Protein AF-A0A3G9J4Y1-F1 (afdb_monomer)

Organism: NCBI:txid1712516

pLDDT: mean 88.62, std 8.95, range [49.25, 97.5]

Nearest PDB structures (foldseek):
  6dxo-assembly1_A  TM=4.374E-01  e=1.755E-02  Streptomyces venezuelae ATCC 10712
  3hug-assembly6_K  TM=7.337E-01  e=6.528E-01  Mycobacterium tuberculosis H37Rv
  3vfz-assembly3_B  TM=7.215E-01  e=1.129E+00  Mycobacterium tuberculosis
  3hug-assembly4_M  TM=6.780E-01  e=8.128E-01  Mycobacterium tuberculosis H37Rv
  6kon-assembly1_F  TM=3.804E-01  e=3.573E-01  Mycobacterium tuberculosis H37Rv

Radius of gyration: 21.33 Å; Cα contacts (8 Å, |Δi|>4): 117; chains: 1; bounding box: 50×41×53 Å

Structure (mmCIF, N/CA/C/O backbone):
data_AF-A0A3G9J4Y1-F1
#
_entry.id   AF-A0A3G9J4Y1-F1
#
loop_
_atom_site.group_PDB
_atom_site.id
_atom_site.type_symbol
_atom_site.label_atom_id
_atom_site.label_alt_id
_atom_site.label_comp_id
_atom_site.label_asym_id
_atom_site.label_entity_id
_atom_site.label_seq_id
_atom_site.pdbx_PDB_ins_code
_atom_site.Cartn_x
_atom_site.Cartn_y
_atom_site.Cartn_z
_atom_site.occupancy
_atom_site.B_iso_or_equiv
_atom_site.auth_seq_id
_atom_site.auth_comp_id
_atom_site.auth_asym_id
_atom_site.auth_atom_id
_atom_site.pdbx_PDB_model_num
ATOM 1 N N . MET A 1 1 ? -29.702 3.517 10.563 1.00 49.25 1 MET A N 1
ATOM 2 C CA . MET A 1 1 ? -29.462 4.058 11.919 1.00 49.25 1 MET A CA 1
ATOM 3 C C . MET A 1 1 ? -28.743 5.384 11.722 1.00 49.25 1 MET A C 1
ATOM 5 O O . MET A 1 1 ? -27.765 5.384 10.992 1.00 49.25 1 MET A O 1
ATOM 9 N N . TYR A 1 2 ? -29.278 6.503 12.217 1.00 66.88 2 TYR A N 1
ATOM 10 C CA . TYR A 1 2 ? -28.671 7.827 12.010 1.00 66.88 2 TYR A CA 1
ATOM 11 C C . TYR A 1 2 ? -27.717 8.146 13.160 1.00 66.88 2 TYR A C 1
ATOM 13 O O . TYR A 1 2 ? -28.084 7.950 14.318 1.00 66.88 2 TYR A O 1
ATOM 21 N N . LEU A 1 3 ? -26.522 8.638 12.831 1.00 78.94 3 LEU A N 1
ATOM 22 C CA . LEU A 1 3 ? -25.539 9.105 13.808 1.00 78.94 3 LEU A CA 1
ATOM 23 C C . LEU A 1 3 ? -26.089 10.313 14.565 1.00 78.94 3 LEU A C 1
ATOM 25 O O . LEU A 1 3 ? -26.708 11.207 13.978 1.00 78.94 3 LEU A O 1
ATOM 29 N N . ASN A 1 4 ? -25.851 10.358 15.872 1.00 90.19 4 ASN A N 1
ATOM 30 C CA . ASN A 1 4 ? -26.181 11.538 16.658 1.00 90.19 4 ASN A CA 1
ATOM 31 C C . ASN A 1 4 ? -25.213 12.696 16.335 1.00 90.19 4 ASN A C 1
ATOM 33 O O . ASN A 1 4 ? -24.145 12.512 15.755 1.00 90.19 4 ASN A O 1
ATOM 37 N N . LYS A 1 5 ? -25.562 13.921 16.744 1.00 89.06 5 LYS A N 1
ATOM 38 C CA . LYS A 1 5 ? -24.763 15.124 16.444 1.00 89.06 5 LYS A CA 1
ATOM 39 C C . LYS A 1 5 ? -23.310 15.039 16.944 1.00 89.06 5 LYS A C 1
ATOM 41 O O . LYS A 1 5 ? -22.442 15.702 16.384 1.00 89.06 5 LYS A O 1
ATOM 46 N N . ARG A 1 6 ? -23.033 14.273 18.008 1.00 89.19 6 ARG A N 1
ATOM 47 C CA . ARG A 1 6 ? -21.666 14.071 18.518 1.00 89.19 6 ARG A CA 1
ATOM 48 C C . ARG A 1 6 ? -20.904 13.075 17.649 1.00 89.19 6 ARG A C 1
ATOM 50 O O . ARG A 1 6 ? -19.764 13.344 17.302 1.00 89.19 6 ARG A O 1
ATOM 57 N N . GLU A 1 7 ? -21.549 11.988 17.251 1.00 87.62 7 GLU A N 1
ATOM 58 C CA . GLU A 1 7 ? -20.985 10.977 16.354 1.00 87.62 7 GLU A CA 1
ATOM 59 C C . GLU A 1 7 ? -20.686 11.544 14.965 1.00 87.62 7 GLU A C 1
ATOM 61 O O . GLU A 1 7 ? -19.598 11.321 14.454 1.00 87.62 7 GLU A O 1
ATOM 66 N N . GLN A 1 8 ? -21.574 12.377 14.414 1.00 89.12 8 GLN A N 1
ATOM 67 C CA . GLN A 1 8 ? -21.319 13.087 13.155 1.00 89.12 8 GLN A CA 1
ATOM 68 C C . GLN A 1 8 ? -20.079 13.987 13.233 1.00 89.12 8 GLN A C 1
ATOM 70 O O . GLN A 1 8 ? -19.335 14.108 12.265 1.00 89.12 8 GLN A O 1
ATOM 75 N N . ARG A 1 9 ? -19.833 14.627 14.385 1.00 90.06 9 ARG A N 1
ATOM 76 C CA . ARG A 1 9 ? -18.631 15.454 14.587 1.00 90.06 9 ARG A CA 1
ATOM 77 C C . ARG A 1 9 ? -17.361 14.614 14.647 1.00 90.06 9 ARG A C 1
ATOM 79 O O . ARG A 1 9 ? -16.363 15.024 14.073 1.00 90.06 9 ARG A O 1
ATOM 86 N N . LEU A 1 10 ? -17.406 13.459 15.311 1.00 90.00 10 LEU A N 1
ATOM 87 C CA . LEU A 1 10 ? -16.280 12.523 15.342 1.00 90.00 10 LEU A CA 1
ATOM 88 C C . LEU A 1 10 ? -15.984 11.963 13.951 1.00 90.00 10 LEU A C 1
ATOM 90 O O . LEU A 1 10 ? -14.827 11.909 13.562 1.00 90.00 10 LEU A O 1
ATOM 94 N N . GLU A 1 11 ? -17.020 11.606 13.194 1.00 87.31 11 GLU A N 1
ATOM 95 C CA . GLU A 1 11 ? -16.893 11.148 11.808 1.00 87.31 11 GLU A CA 1
ATOM 96 C C . GLU A 1 11 ? -16.323 12.248 10.904 1.00 87.31 11 GLU A C 1
ATOM 98 O O . GLU A 1 11 ? -15.412 11.999 10.123 1.00 87.31 11 GLU A O 1
ATOM 103 N N . THR A 1 12 ? -16.786 13.490 11.056 1.00 89.31 12 THR A N 1
ATOM 104 C CA . THR A 1 12 ? -16.247 14.630 10.297 1.00 89.31 12 THR A CA 1
ATOM 105 C C . THR A 1 12 ? -14.774 14.877 10.628 1.00 89.31 12 THR A C 1
ATOM 107 O O . THR A 1 12 ? -13.975 15.083 9.720 1.00 89.31 12 THR A O 1
ATOM 110 N N . ALA A 1 13 ? -14.397 14.827 11.910 1.00 87.44 13 ALA A N 1
ATOM 111 C CA . ALA A 1 13 ? -13.003 14.973 12.329 1.00 87.44 13 ALA A CA 1
ATOM 112 C C . ALA A 1 13 ? -12.138 13.809 11.820 1.00 87.44 13 ALA A C 1
ATOM 114 O O . ALA A 1 13 ? -11.053 14.034 11.292 1.00 87.44 13 ALA A O 1
ATOM 115 N N . ALA A 1 14 ? -12.641 12.575 11.892 1.00 86.25 14 ALA A N 1
ATOM 116 C CA . ALA A 1 14 ? -11.986 11.419 11.292 1.00 86.25 14 ALA A CA 1
ATOM 117 C C . ALA A 1 14 ? -11.750 11.647 9.791 1.00 86.25 14 ALA A C 1
ATOM 119 O O . ALA A 1 14 ? -10.634 11.468 9.318 1.00 86.25 14 ALA A O 1
ATOM 120 N N . HIS A 1 15 ? -12.760 12.140 9.068 1.00 87.44 15 HIS A N 1
ATOM 121 C CA . HIS A 1 15 ? -12.644 12.440 7.644 1.00 87.44 15 HIS A CA 1
ATOM 122 C C . HIS A 1 15 ? -11.670 13.562 7.295 1.00 87.44 15 HIS A C 1
ATOM 124 O O . HIS A 1 15 ? -11.049 13.533 6.233 1.00 87.44 15 HIS A O 1
ATOM 130 N N . ALA A 1 16 ? -11.542 14.552 8.172 1.00 87.19 16 ALA A N 1
ATOM 131 C CA . ALA A 1 16 ? -10.642 15.674 7.964 1.00 87.19 16 ALA A CA 1
ATOM 132 C C . ALA A 1 16 ? -9.168 15.298 8.174 1.00 87.19 16 ALA A C 1
ATOM 134 O O . ALA A 1 16 ? -8.302 15.856 7.501 1.00 87.19 16 ALA A O 1
ATOM 135 N N . TYR A 1 17 ? -8.885 14.378 9.102 1.00 86.44 17 TYR A N 1
ATOM 136 C CA . TYR A 1 17 ? -7.526 14.155 9.601 1.00 86.44 17 TYR A CA 1
ATOM 137 C C . TYR A 1 17 ? -6.946 12.764 9.325 1.00 86.44 17 TYR A C 1
ATOM 139 O O . TYR A 1 17 ? -5.725 12.639 9.228 1.00 86.44 17 TYR A O 1
ATOM 147 N N . LEU A 1 18 ? -7.771 11.721 9.201 1.00 87.19 18 LEU A N 1
ATOM 148 C CA . LEU A 1 18 ? -7.276 10.375 8.912 1.00 87.19 18 LEU A CA 1
ATOM 149 C C . LEU A 1 18 ? -6.971 10.238 7.423 1.00 87.19 18 L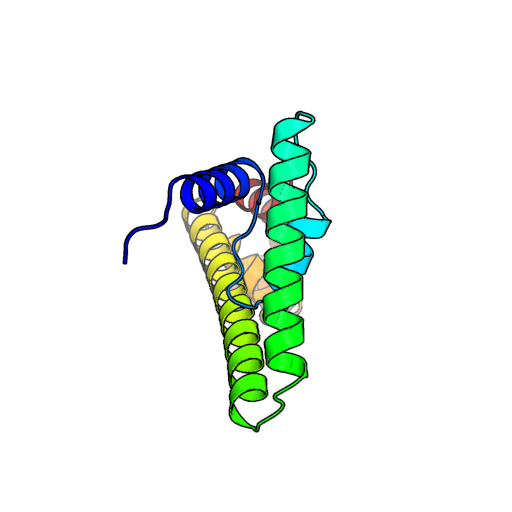EU A C 1
ATOM 151 O O . LEU A 1 18 ? -7.787 10.573 6.559 1.00 87.19 18 LEU A O 1
ATOM 155 N N . THR A 1 19 ? -5.791 9.702 7.126 1.00 83.12 19 THR A N 1
ATOM 156 C CA . THR A 1 19 ? -5.356 9.461 5.747 1.00 83.12 19 THR A CA 1
ATOM 157 C C . THR A 1 19 ? -5.855 8.120 5.225 1.00 83.12 19 THR A C 1
ATOM 159 O O . THR A 1 19 ? -6.045 7.954 4.019 1.00 83.12 19 THR A O 1
ATOM 162 N N . LYS A 1 20 ? -6.099 7.167 6.132 1.00 84.88 20 LYS A N 1
ATOM 163 C CA . LYS A 1 20 ? -6.558 5.809 5.831 1.00 84.88 20 LYS A CA 1
ATOM 164 C C . LYS A 1 20 ? -7.770 5.431 6.681 1.00 84.88 20 LYS A C 1
ATOM 166 O O . LYS A 1 20 ? -7.929 5.896 7.804 1.00 84.88 20 LYS A O 1
ATOM 171 N N 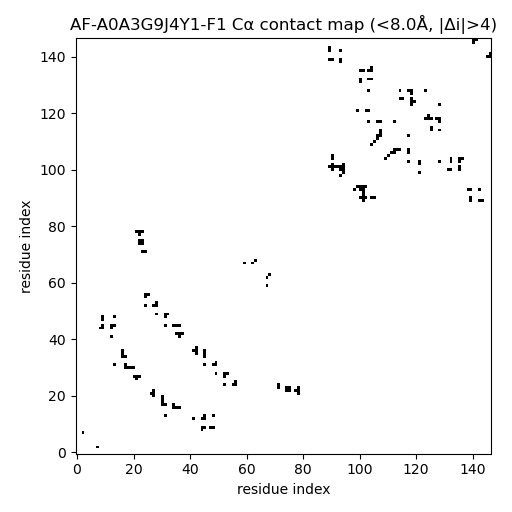. TYR A 1 21 ? -8.591 4.527 6.147 1.00 85.88 21 TYR A N 1
ATOM 172 C CA . TYR A 1 21 ? -9.804 4.017 6.801 1.00 85.88 21 TYR A CA 1
ATOM 173 C C . TYR A 1 21 ? -9.779 2.487 6.832 1.00 85.88 21 TYR A C 1
ATOM 175 O O . TYR A 1 21 ? -10.542 1.852 6.103 1.00 85.88 21 TYR A O 1
ATOM 183 N N . PRO A 1 22 ? -8.875 1.880 7.621 1.00 86.94 22 PRO A N 1
ATOM 184 C CA . PRO A 1 22 ? -8.808 0.428 7.718 1.00 86.94 22 PRO A CA 1
ATOM 185 C C . PRO A 1 22 ? -10.095 -0.140 8.332 1.00 86.94 22 PRO A C 1
ATOM 187 O O . PRO A 1 22 ? -10.767 0.511 9.137 1.00 86.94 22 PRO A O 1
ATOM 190 N N . ALA A 1 23 ? -10.438 -1.369 7.969 1.00 85.94 23 ALA A N 1
ATOM 191 C CA . ALA A 1 23 ? -11.576 -2.099 8.506 1.00 85.94 23 ALA A CA 1
ATOM 192 C C . ALA A 1 23 ? -11.290 -2.652 9.914 1.00 85.94 23 ALA A C 1
ATOM 194 O O . ALA A 1 23 ? -12.202 -2.719 10.742 1.00 85.94 23 ALA A O 1
ATOM 195 N N . GLY A 1 24 ? -10.039 -3.037 10.202 1.00 85.38 24 GLY A N 1
ATOM 196 C CA . GLY A 1 24 ? -9.645 -3.620 11.488 1.00 85.38 24 GLY A CA 1
ATOM 197 C C . GLY A 1 24 ? -9.655 -2.614 12.635 1.00 85.38 24 GLY A C 1
ATOM 198 O O . GLY A 1 24 ? -9.094 -1.525 12.527 1.00 85.38 24 GLY A O 1
ATOM 199 N N . THR A 1 25 ? -10.235 -2.982 13.782 1.00 86.06 25 THR A N 1
ATOM 200 C CA . THR A 1 25 ? -10.358 -2.053 14.923 1.00 86.06 25 THR A CA 1
ATOM 201 C C . THR A 1 25 ? -9.006 -1.665 15.519 1.00 86.06 25 THR A C 1
ATOM 203 O O . THR A 1 25 ? -8.813 -0.515 15.915 1.00 86.06 25 THR A O 1
ATOM 206 N N . LYS A 1 26 ? -8.026 -2.578 15.509 1.00 86.56 26 LYS A N 1
ATOM 207 C CA . LYS A 1 26 ? -6.648 -2.261 15.914 1.00 86.56 26 LYS A CA 1
ATOM 208 C C . LYS A 1 26 ? -5.942 -1.351 14.913 1.00 86.56 26 LYS A C 1
ATOM 210 O O . LYS A 1 26 ? -5.202 -0.458 15.317 1.00 86.56 26 LYS A O 1
ATOM 215 N N . ALA A 1 27 ? -6.175 -1.560 13.620 1.00 86.31 27 ALA A N 1
ATOM 216 C CA . ALA A 1 27 ? -5.600 -0.729 12.569 1.00 86.31 27 ALA A CA 1
ATOM 217 C C . ALA A 1 27 ? -6.189 0.693 12.596 1.00 86.31 27 ALA A C 1
ATOM 219 O O . ALA A 1 27 ? -5.443 1.664 12.484 1.00 86.31 27 ALA A O 1
ATOM 220 N N . GLN A 1 28 ? -7.496 0.825 12.850 1.00 88.75 28 GLN A N 1
ATOM 221 C CA . GLN A 1 28 ? -8.163 2.114 13.069 1.00 88.75 28 GLN A CA 1
ATOM 222 C C . GLN A 1 28 ? -7.559 2.859 14.259 1.00 88.75 28 GLN A C 1
ATOM 224 O O . GLN A 1 28 ? -7.274 4.050 14.155 1.00 88.75 28 GLN A O 1
ATOM 229 N N . LEU A 1 29 ? -7.314 2.159 15.375 1.00 90.69 29 LEU A N 1
ATOM 230 C CA . LEU A 1 29 ? -6.633 2.748 16.529 1.00 90.69 29 LEU A CA 1
ATOM 231 C C . LEU A 1 29 ? -5.235 3.260 16.154 1.00 90.69 29 LEU A C 1
ATOM 233 O O . LEU A 1 29 ? -4.860 4.359 16.556 1.00 90.69 29 LEU A O 1
ATOM 237 N N . GLY A 1 30 ? -4.484 2.474 15.379 1.00 87.56 30 GLY A N 1
ATOM 238 C CA . GLY A 1 30 ? -3.158 2.846 14.892 1.00 87.56 30 GLY A CA 1
ATOM 239 C C . GLY A 1 30 ? -3.167 4.149 14.095 1.00 87.56 30 GLY A C 1
ATOM 240 O O . GLY A 1 30 ? -2.389 5.045 14.413 1.00 87.56 30 GLY A O 1
ATOM 241 N N . GLU A 1 31 ? -4.079 4.281 13.127 1.00 89.56 31 GLU A N 1
ATOM 242 C CA . GLU A 1 31 ? -4.209 5.503 12.322 1.00 89.56 31 GLU A CA 1
ATOM 243 C C . GLU A 1 31 ? -4.511 6.714 13.217 1.00 89.56 31 GLU A C 1
ATOM 245 O O . GLU A 1 31 ? -3.773 7.695 13.189 1.00 89.56 31 GLU A O 1
ATOM 250 N N . VAL A 1 32 ? -5.521 6.612 14.091 1.00 90.00 32 VAL A N 1
ATOM 251 C CA . VAL A 1 32 ? -5.936 7.722 14.969 1.00 90.00 32 VAL A CA 1
ATOM 252 C C . VAL A 1 32 ? -4.812 8.163 15.911 1.00 90.00 32 VAL A C 1
ATOM 254 O O . VAL A 1 32 ? -4.663 9.356 16.158 1.00 90.00 32 VAL A O 1
ATOM 257 N N . ILE A 1 33 ? -4.000 7.234 16.429 1.00 88.44 33 ILE A N 1
ATOM 258 C CA . ILE A 1 33 ? -2.865 7.559 17.313 1.00 88.44 33 ILE A CA 1
ATOM 259 C C . ILE A 1 33 ? -1.773 8.345 16.580 1.00 88.44 33 ILE A C 1
ATOM 261 O O . ILE A 1 33 ? -1.102 9.173 17.194 1.00 88.44 33 ILE A O 1
ATOM 265 N N . THR A 1 34 ? -1.561 8.072 15.293 1.00 86.50 34 THR A N 1
ATOM 266 C CA . THR A 1 34 ? -0.529 8.751 14.493 1.00 86.50 34 THR A CA 1
ATOM 267 C C . THR A 1 34 ? -0.957 10.120 13.969 1.00 86.50 34 THR A C 1
ATOM 269 O O . THR A 1 34 ? -0.136 10.855 13.421 1.00 86.50 34 THR A O 1
ATOM 272 N N . THR A 1 35 ? -2.225 10.474 14.154 1.00 87.88 35 THR A N 1
ATOM 273 C CA . THR A 1 35 ? -2.828 11.714 13.679 1.00 87.88 35 THR A CA 1
ATOM 274 C C . THR A 1 35 ? -2.883 12.760 14.794 1.00 87.88 35 THR A C 1
ATOM 276 O O . THR A 1 35 ? -3.047 12.436 15.968 1.00 87.88 35 THR A O 1
ATOM 279 N N . SER A 1 36 ? -2.757 14.039 14.438 1.00 85.44 36 SER A N 1
ATOM 280 C CA . SER A 1 36 ? -2.894 15.165 15.372 1.00 85.44 36 SER A CA 1
ATOM 281 C C . SER A 1 36 ? -3.841 16.214 14.802 1.00 85.44 36 SER A C 1
ATOM 283 O O . SER A 1 36 ? -3.846 16.453 13.591 1.00 85.44 36 SER A O 1
ATOM 285 N N . GLY A 1 37 ? -4.643 16.830 15.670 1.00 84.00 37 GLY A N 1
ATOM 286 C CA . GLY A 1 37 ? -5.589 17.873 15.279 1.00 84.00 37 GLY A CA 1
ATOM 287 C C . GLY A 1 37 ? -4.872 19.168 14.897 1.00 84.00 37 GLY A C 1
ATOM 288 O O . GLY A 1 37 ? -3.776 19.454 15.382 1.00 84.00 37 GLY A O 1
ATOM 289 N N . ALA A 1 38 ? -5.490 19.981 14.035 1.00 84.56 38 ALA A N 1
ATOM 290 C CA . ALA A 1 38 ? -4.941 21.302 13.709 1.00 84.56 38 ALA A CA 1
ATOM 291 C C . ALA A 1 38 ? -5.164 22.316 14.843 1.00 84.56 38 ALA A C 1
ATOM 293 O O . ALA A 1 38 ? -4.411 23.285 14.963 1.00 84.56 38 ALA A O 1
ATOM 294 N N . ASP A 1 39 ? -6.188 22.093 15.671 1.00 89.69 39 ASP A N 1
ATOM 295 C CA . ASP A 1 39 ? -6.534 22.940 16.803 1.00 89.69 39 ASP A CA 1
ATOM 296 C C . ASP A 1 39 ? -6.930 22.122 18.057 1.00 89.69 39 ASP A C 1
ATOM 298 O O . ASP A 1 39 ? -7.102 20.899 17.990 1.00 89.69 39 ASP A O 1
ATOM 302 N N . PRO A 1 40 ? -7.048 22.769 19.235 1.00 89.19 40 PRO A N 1
ATOM 303 C CA . PRO A 1 40 ? -7.357 22.079 20.487 1.00 89.19 40 PRO A CA 1
ATOM 304 C C . PRO A 1 40 ? -8.739 21.414 20.552 1.00 89.19 40 PRO A C 1
ATOM 306 O O . PRO A 1 40 ? -8.944 20.552 21.407 1.00 89.19 40 PRO A O 1
ATOM 309 N N . GLU A 1 41 ? -9.711 21.835 19.742 1.00 87.50 41 GLU A N 1
ATOM 310 C CA . GLU A 1 41 ? -11.031 21.200 19.697 1.00 87.50 41 GLU A CA 1
ATOM 311 C C . GLU A 1 41 ? -10.991 19.939 18.832 1.00 87.50 41 GLU A C 1
ATOM 313 O O . GLU A 1 41 ? -11.517 18.903 19.247 1.00 87.50 41 GLU A O 1
ATOM 318 N N . ASP A 1 42 ? -10.293 19.986 17.700 1.00 87.75 42 ASP A N 1
ATOM 319 C CA . ASP A 1 42 ? -10.063 18.819 16.848 1.00 87.75 42 ASP A CA 1
ATOM 320 C C . ASP A 1 42 ? -9.222 17.756 17.559 1.00 87.75 42 ASP A C 1
ATOM 322 O O . ASP A 1 42 ? -9.548 16.569 17.518 1.00 87.75 42 ASP A O 1
ATOM 326 N N . GLU A 1 43 ? -8.208 18.175 18.318 1.00 89.12 43 GLU A N 1
ATOM 327 C CA . GLU A 1 43 ? -7.409 17.272 19.149 1.00 89.12 43 GLU A CA 1
ATOM 328 C C . GLU A 1 43 ? -8.275 16.545 20.194 1.00 89.12 43 GLU A C 1
ATOM 330 O O . GLU A 1 43 ? -8.144 15.338 20.396 1.00 89.12 43 GLU A O 1
ATOM 335 N N . LYS A 1 44 ? -9.242 17.235 20.819 1.00 91.56 44 LYS A N 1
ATOM 336 C CA . LYS A 1 44 ? -10.195 16.589 21.742 1.00 91.56 44 LYS A CA 1
ATOM 337 C C . LYS A 1 44 ? -11.098 15.588 21.030 1.00 91.56 44 LYS A C 1
ATOM 339 O O . LYS A 1 44 ? -11.435 14.560 21.618 1.00 91.56 44 LYS A O 1
ATOM 344 N N . LEU A 1 45 ? -11.525 15.885 19.802 1.00 92.12 45 LEU A N 1
ATOM 345 C CA . LEU A 1 45 ? -12.345 14.967 19.010 1.00 92.12 45 LEU A CA 1
ATOM 346 C C . LEU A 1 45 ? -11.553 13.709 18.632 1.00 92.12 45 LEU A C 1
ATOM 348 O O . LEU A 1 45 ? -12.083 12.609 18.774 1.00 92.12 45 LEU A O 1
ATOM 352 N N . LEU A 1 46 ? -10.283 13.846 18.243 1.00 91.25 46 LEU A N 1
ATOM 353 C CA . LEU A 1 46 ? -9.398 12.710 17.962 1.00 91.25 46 LEU A CA 1
ATOM 354 C C . LEU A 1 46 ? -9.113 11.877 19.219 1.00 91.25 46 LEU A C 1
ATOM 356 O O . LEU A 1 46 ? -9.166 10.647 19.169 1.00 91.25 46 LEU A O 1
ATOM 360 N N . GLN A 1 47 ? -8.907 12.516 20.373 1.00 91.81 47 GLN A N 1
ATOM 361 C CA . GLN A 1 47 ? -8.758 11.810 21.650 1.00 91.81 47 GLN A CA 1
ATOM 362 C C . GLN A 1 47 ? -10.036 11.068 22.067 1.00 91.81 47 GLN A C 1
ATOM 364 O O . GLN A 1 47 ? -9.966 9.940 22.558 1.00 91.81 47 GLN A O 1
ATOM 369 N N . GLU A 1 48 ? -11.216 11.657 21.854 1.00 93.00 48 GLU A N 1
ATOM 370 C CA . GLU A 1 48 ? -12.485 10.967 22.104 1.00 93.00 48 GLU A CA 1
ATOM 371 C C . GLU A 1 48 ? -12.679 9.781 21.152 1.00 93.00 48 GLU A C 1
ATOM 373 O O . GLU A 1 48 ? -13.104 8.708 21.590 1.00 93.00 48 GLU A O 1
ATOM 378 N N . LEU A 1 49 ? -12.356 9.956 19.867 1.00 91.69 49 LEU A N 1
ATOM 379 C CA . LEU A 1 49 ? -12.405 8.892 18.868 1.00 91.69 49 LEU A CA 1
ATOM 380 C C . LEU A 1 49 ? -11.499 7.727 19.277 1.00 91.69 49 LEU A C 1
ATOM 382 O O . LEU A 1 49 ? -11.955 6.584 19.326 1.00 91.69 49 LEU A O 1
ATOM 386 N N . ARG A 1 50 ? -10.259 8.028 19.671 1.00 92.31 50 ARG A N 1
ATOM 387 C CA . ARG A 1 50 ? -9.307 7.053 20.208 1.00 92.31 50 ARG A CA 1
ATOM 388 C C . ARG A 1 50 ? -9.897 6.286 21.390 1.00 92.31 50 ARG A C 1
ATOM 390 O O . ARG A 1 50 ? -9.954 5.061 21.350 1.00 92.31 50 ARG A O 1
ATOM 397 N N . GLY A 1 51 ? -10.397 6.991 22.405 1.00 91.12 51 GLY A N 1
ATOM 398 C CA . GLY A 1 51 ? -10.964 6.357 23.597 1.00 91.12 51 GLY A CA 1
ATOM 399 C C . GLY A 1 51 ? -12.201 5.500 23.301 1.00 91.12 51 GLY A C 1
ATOM 400 O O . GLY A 1 51 ? -12.455 4.508 23.983 1.00 91.12 51 GLY A O 1
ATOM 401 N N . LYS A 1 52 ? -12.986 5.843 22.272 1.00 90.88 52 LYS A N 1
ATOM 402 C CA . LYS A 1 52 ? -14.098 5.001 21.803 1.00 90.88 52 LYS A CA 1
ATOM 403 C C . LYS A 1 52 ? -13.600 3.716 21.145 1.00 90.88 52 LYS A C 1
ATOM 405 O O . LYS A 1 52 ? -14.149 2.659 21.444 1.00 90.88 52 LYS A O 1
ATOM 410 N N . ILE A 1 53 ? -12.574 3.792 20.299 1.00 88.56 53 ILE A N 1
ATOM 411 C CA . ILE A 1 53 ? -11.980 2.612 19.657 1.00 88.56 53 ILE A CA 1
ATOM 412 C C . ILE A 1 53 ? -11.334 1.699 20.710 1.00 88.56 53 ILE A C 1
ATOM 414 O O . ILE A 1 53 ? -11.579 0.495 20.700 1.00 88.56 53 ILE A O 1
ATOM 418 N N . GLU A 1 54 ? -10.599 2.263 21.674 1.00 88.44 54 GLU A N 1
ATOM 419 C CA . GLU A 1 54 ? -10.006 1.516 22.794 1.00 88.44 54 GLU A CA 1
ATOM 420 C C . GLU A 1 54 ? -11.078 0.749 23.585 1.00 88.44 54 GLU A C 1
ATOM 422 O O . GLU A 1 54 ? -10.936 -0.452 23.794 1.00 88.44 54 GLU A O 1
ATOM 427 N N . LYS A 1 55 ? -12.213 1.383 23.912 1.00 88.88 55 LYS A N 1
ATOM 428 C CA . LYS A 1 55 ? -13.341 0.706 24.582 1.00 88.88 55 LYS A CA 1
ATOM 429 C C . LYS A 1 55 ? -13.936 -0.438 23.765 1.00 88.88 55 LYS A C 1
ATOM 431 O O . LYS A 1 55 ? -14.349 -1.443 24.338 1.00 88.88 55 LYS A O 1
ATOM 436 N N . VAL A 1 56 ? -14.015 -0.296 22.440 1.00 86.56 56 VAL A N 1
ATOM 437 C CA . VAL A 1 56 ? -14.495 -1.372 21.558 1.00 86.56 56 VAL A CA 1
ATOM 438 C C . VAL A 1 56 ? -13.516 -2.547 21.574 1.00 86.56 56 VAL A C 1
ATOM 440 O O . VAL A 1 56 ? -13.949 -3.694 21.677 1.00 86.56 56 VAL A O 1
ATOM 443 N N . ILE A 1 57 ? -12.210 -2.276 21.528 1.00 84.00 57 ILE A N 1
ATOM 444 C CA . ILE A 1 57 ? -11.169 -3.308 21.611 1.00 84.00 57 ILE A CA 1
ATOM 445 C C . ILE A 1 57 ? -11.199 -3.999 22.979 1.00 84.00 57 ILE A C 1
ATOM 447 O O . ILE A 1 57 ? -11.162 -5.228 23.039 1.00 84.00 57 ILE A O 1
ATOM 451 N N . GLU A 1 58 ? -11.311 -3.245 24.073 1.00 82.88 58 GLU A N 1
ATOM 452 C CA . GLU A 1 58 ? -11.421 -3.789 25.432 1.00 82.88 58 GLU A CA 1
ATOM 453 C C . GLU A 1 58 ? -12.659 -4.676 25.584 1.00 82.88 58 GLU A C 1
ATOM 455 O O . GLU A 1 58 ? -12.552 -5.794 26.087 1.0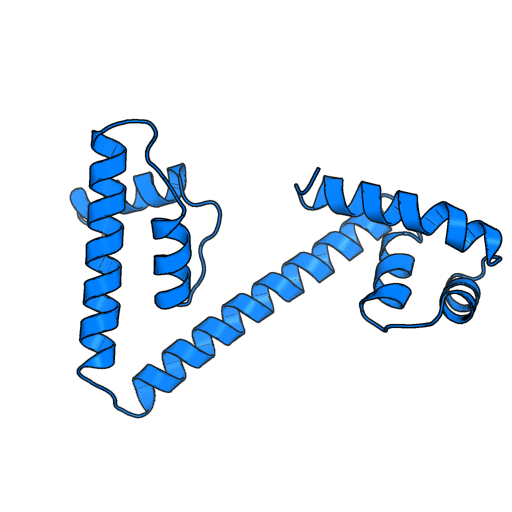0 82.88 58 GLU A O 1
ATOM 460 N N . ALA A 1 59 ? -13.817 -4.230 25.088 1.00 81.88 59 ALA A N 1
ATOM 461 C CA . ALA A 1 59 ? -15.052 -5.010 25.128 1.00 81.88 59 ALA A CA 1
ATOM 462 C C . ALA A 1 59 ? -14.929 -6.344 24.369 1.00 81.88 59 ALA A C 1
ATOM 464 O O . ALA A 1 59 ? -15.435 -7.361 24.840 1.00 81.88 59 ALA A O 1
ATOM 465 N N . ARG A 1 60 ? -14.219 -6.358 23.233 1.00 74.25 60 ARG A N 1
ATOM 466 C CA . ARG A 1 60 ? -13.938 -7.575 22.447 1.00 74.25 60 ARG A CA 1
ATOM 467 C C . ARG A 1 60 ? -12.890 -8.474 23.109 1.00 74.25 60 ARG A C 1
ATOM 469 O O . ARG A 1 60 ? -13.005 -9.692 23.090 1.00 74.25 60 ARG A O 1
ATOM 476 N N . THR A 1 61 ? -11.882 -7.886 23.751 1.00 69.12 61 THR A N 1
ATOM 477 C CA . THR A 1 61 ? -10.810 -8.630 24.439 1.00 69.12 61 THR A CA 1
ATOM 478 C C . THR A 1 61 ? -11.276 -9.222 25.773 1.00 69.12 61 THR A C 1
ATOM 480 O O . THR A 1 61 ? -10.749 -10.234 26.220 1.00 69.12 61 THR A O 1
ATOM 483 N N . GLY A 1 62 ? -12.282 -8.631 26.421 1.00 63.44 62 GLY A N 1
ATOM 484 C CA . GLY A 1 62 ? -12.914 -9.201 27.616 1.00 63.44 62 GLY A CA 1
ATOM 485 C C . GLY A 1 62 ? -13.857 -10.372 27.320 1.00 63.44 62 GLY A C 1
ATOM 486 O O . GLY A 1 62 ? -14.223 -11.103 28.237 1.00 63.44 62 GLY A O 1
ATOM 487 N N . ASN A 1 63 ? -14.234 -10.561 26.053 1.00 62.47 63 ASN A N 1
ATOM 488 C CA . ASN A 1 63 ? -15.253 -11.504 25.609 1.00 62.47 63 ASN A CA 1
ATOM 489 C C . ASN A 1 63 ? -14.695 -12.451 24.532 1.00 62.47 63 ASN A C 1
ATOM 491 O O . ASN A 1 63 ? -15.344 -12.676 23.516 1.00 62.47 63 ASN A O 1
ATOM 495 N N . ILE A 1 64 ? -13.472 -12.971 24.736 1.00 55.59 64 ILE A N 1
ATOM 496 C CA . ILE A 1 64 ? -12.759 -13.847 23.784 1.00 55.59 64 ILE A CA 1
ATOM 497 C C . ILE A 1 64 ? -13.540 -15.156 23.602 1.00 55.59 64 ILE A C 1
ATOM 499 O O . ILE A 1 64 ? -13.275 -16.168 24.247 1.00 55.59 64 ILE A O 1
ATOM 503 N N . GLY A 1 65 ? -14.533 -15.119 22.723 1.00 62.47 65 GLY A N 1
ATOM 504 C CA . GLY A 1 65 ? -15.047 -16.273 22.010 1.00 62.47 65 GLY A CA 1
ATOM 505 C C . GLY A 1 65 ? -14.346 -16.391 20.659 1.00 62.47 65 GLY A C 1
ATOM 506 O O . GLY A 1 65 ? -13.812 -15.412 20.132 1.00 62.47 65 GLY A O 1
ATOM 507 N N . ASP A 1 66 ? -14.390 -17.582 20.067 1.00 64.94 66 ASP A N 1
ATOM 508 C CA . ASP A 1 66 ? -13.763 -17.882 18.771 1.00 64.94 66 ASP A CA 1
ATOM 509 C C . ASP A 1 66 ? -14.209 -16.938 17.634 1.00 64.94 66 ASP A C 1
ATOM 511 O O . ASP A 1 66 ? -13.487 -16.750 16.661 1.00 64.94 66 ASP A O 1
ATOM 515 N N . TYR A 1 67 ? -15.375 -16.298 17.752 1.00 73.94 67 TYR A N 1
ATOM 516 C CA . TYR A 1 67 ? -15.921 -15.417 16.717 1.00 73.94 67 TYR A CA 1
ATOM 517 C C . TYR A 1 67 ? -15.239 -14.044 16.633 1.00 73.94 67 TYR A C 1
ATOM 519 O O . TYR A 1 67 ? -14.990 -13.567 15.527 1.00 73.94 67 TYR A O 1
ATOM 527 N N . ASP A 1 68 ? -14.900 -13.410 17.759 1.00 74.31 68 ASP A N 1
ATOM 528 C CA . ASP A 1 68 ? -14.319 -12.056 17.747 1.00 74.31 68 ASP A CA 1
ATOM 529 C C . ASP A 1 68 ? -12.876 -12.060 17.219 1.00 74.31 68 ASP A C 1
ATOM 531 O O . ASP A 1 68 ? -12.460 -11.140 16.511 1.00 74.31 68 ASP A O 1
ATOM 535 N N . SER A 1 69 ? -12.122 -13.128 17.495 1.00 73.81 69 SER A N 1
ATOM 536 C CA . SER A 1 69 ? -10.774 -13.312 16.944 1.00 73.81 69 SER A CA 1
ATOM 537 C C . SER A 1 69 ? -10.799 -13.561 15.432 1.00 73.81 69 SER A C 1
ATOM 539 O O . SER A 1 69 ? -9.960 -13.028 14.702 1.00 73.81 69 SER A O 1
ATOM 541 N N . VAL A 1 70 ? -11.795 -14.307 14.944 1.00 81.94 70 VAL A N 1
ATOM 542 C CA . VAL A 1 70 ? -12.024 -14.528 13.512 1.00 81.94 70 VAL A CA 1
ATOM 543 C C . VAL A 1 70 ? -12.421 -13.230 12.810 1.00 81.94 70 VAL A C 1
ATOM 545 O O . VAL A 1 70 ? -11.907 -12.961 11.727 1.00 81.94 70 VAL A O 1
ATOM 548 N N . ILE A 1 71 ? -13.274 -12.400 13.419 1.00 82.19 71 ILE A N 1
ATOM 549 C CA . ILE A 1 71 ? -13.666 -11.100 12.851 1.00 82.19 71 ILE A CA 1
ATOM 550 C C . ILE A 1 71 ? -12.446 -10.197 12.671 1.00 82.19 71 ILE A C 1
ATOM 552 O O . ILE A 1 71 ? -12.250 -9.672 11.579 1.00 82.19 71 ILE A O 1
ATOM 556 N N . GLU A 1 72 ? -11.599 -10.054 13.694 1.00 82.75 72 GLU A N 1
ATOM 557 C CA . GLU A 1 72 ? -10.397 -9.218 13.573 1.00 82.75 72 GLU A CA 1
ATOM 558 C C . GLU A 1 72 ? -9.462 -9.758 12.483 1.00 82.75 72 GLU A C 1
ATOM 560 O O . GLU A 1 72 ? -8.943 -8.990 11.675 1.00 82.75 72 GLU A O 1
ATOM 565 N N . ARG A 1 73 ? -9.314 -11.086 12.383 1.00 82.25 73 ARG A N 1
ATOM 566 C CA . ARG A 1 73 ? -8.494 -11.695 11.333 1.00 82.25 73 ARG A CA 1
ATOM 567 C C . ARG A 1 73 ? -9.054 -11.458 9.930 1.00 82.25 73 ARG A C 1
ATOM 569 O O . ARG A 1 73 ? -8.280 -11.234 9.004 1.00 82.25 73 ARG A O 1
ATOM 576 N N . ILE A 1 74 ? -10.373 -11.510 9.759 1.00 88.12 74 ILE A N 1
ATOM 577 C CA . ILE A 1 74 ? -11.032 -11.184 8.488 1.00 88.12 74 ILE A CA 1
ATOM 578 C C . ILE A 1 74 ? -10.797 -9.716 8.138 1.00 88.12 74 ILE A C 1
ATOM 580 O O . ILE A 1 74 ? -10.470 -9.420 6.994 1.00 88.12 74 ILE A O 1
ATOM 584 N N . SER A 1 75 ? -10.912 -8.805 9.103 1.00 86.56 75 SER A N 1
ATOM 585 C CA . SER A 1 75 ? -10.659 -7.384 8.864 1.00 86.56 75 SER A CA 1
ATOM 586 C C . SER A 1 75 ? -9.205 -7.107 8.473 1.00 86.56 75 SER A C 1
ATOM 588 O O . SER A 1 75 ? -8.973 -6.378 7.516 1.00 86.56 75 SER A O 1
ATOM 590 N N . GLU A 1 76 ? -8.228 -7.750 9.121 1.00 86.94 76 GLU A N 1
ATOM 591 C CA . GLU A 1 76 ? -6.819 -7.680 8.702 1.00 86.94 76 GLU A CA 1
ATOM 592 C C . GLU A 1 76 ? -6.617 -8.180 7.262 1.00 86.94 76 GLU A C 1
ATOM 594 O O . GLU A 1 76 ? -5.855 -7.592 6.495 1.00 86.94 76 GLU A O 1
ATOM 599 N N . LEU A 1 77 ? -7.292 -9.270 6.881 1.00 90.12 77 LEU A N 1
ATOM 600 C CA . LEU A 1 77 ? -7.229 -9.795 5.516 1.00 90.12 77 LEU A CA 1
ATOM 601 C C . LEU A 1 77 ? -7.851 -8.823 4.510 1.00 90.12 77 LEU A C 1
ATOM 603 O O . LEU A 1 77 ? -7.253 -8.593 3.465 1.00 90.12 77 LEU A O 1
ATOM 607 N N . GLN A 1 78 ? -8.988 -8.211 4.842 1.00 88.06 78 GLN A N 1
ATOM 608 C CA . GLN A 1 78 ? -9.623 -7.188 4.007 1.00 88.06 78 GLN A CA 1
ATOM 609 C C . GLN A 1 78 ? -8.716 -5.968 3.817 1.00 88.06 78 GLN A C 1
ATOM 611 O O . GLN A 1 78 ? -8.593 -5.466 2.702 1.00 88.06 78 GLN A O 1
ATOM 616 N N . ASP A 1 79 ? -8.035 -5.521 4.874 1.00 89.88 79 ASP A N 1
ATOM 617 C CA . ASP A 1 79 ? -7.085 -4.408 4.794 1.00 89.88 79 ASP A CA 1
ATOM 618 C C . ASP A 1 79 ? -5.899 -4.741 3.869 1.00 89.88 79 ASP A C 1
ATOM 620 O O . ASP A 1 79 ? -5.456 -3.900 3.082 1.00 89.88 79 ASP A O 1
ATOM 624 N N . LEU A 1 80 ? -5.397 -5.980 3.915 1.00 89.50 80 LEU A N 1
ATOM 625 C CA . LEU A 1 80 ? -4.346 -6.455 3.008 1.00 89.50 80 LEU A CA 1
ATOM 626 C C . LEU A 1 80 ? -4.837 -6.600 1.562 1.00 89.50 80 LEU A C 1
ATOM 628 O O . LEU A 1 80 ? -4.103 -6.260 0.633 1.00 89.50 80 LEU A O 1
ATOM 632 N N . GLU A 1 81 ? -6.061 -7.085 1.358 1.00 91.12 81 GLU A N 1
ATOM 633 C CA . GLU A 1 81 ? -6.682 -7.185 0.034 1.00 91.12 81 GLU A CA 1
ATOM 634 C C . GLU A 1 81 ? -6.846 -5.805 -0.608 1.00 91.12 81 GLU A C 1
ATOM 636 O O . GLU A 1 81 ? -6.456 -5.631 -1.761 1.00 91.12 81 GLU A O 1
ATOM 641 N N . GLN A 1 82 ? -7.305 -4.805 0.150 1.00 90.75 82 GLN A N 1
ATOM 642 C CA . GLN A 1 82 ? -7.411 -3.423 -0.328 1.00 90.75 82 GLN A CA 1
ATOM 643 C C . GLN A 1 82 ? -6.048 -2.836 -0.708 1.00 90.75 82 GLN A C 1
ATOM 645 O O . GLN A 1 82 ? -5.918 -2.178 -1.739 1.00 90.75 82 GLN A O 1
ATOM 650 N N . GLN A 1 83 ? -5.007 -3.083 0.096 1.00 89.19 83 GLN A N 1
ATOM 651 C CA . GLN A 1 83 ? -3.650 -2.637 -0.238 1.00 89.19 83 GLN A CA 1
ATOM 652 C C . GLN A 1 83 ? -3.138 -3.297 -1.517 1.00 89.19 83 GLN A C 1
ATOM 654 O O . GLN A 1 83 ? -2.549 -2.628 -2.366 1.00 89.19 83 GLN A O 1
ATOM 659 N N . LYS A 1 84 ? -3.374 -4.602 -1.672 1.00 92.44 84 LYS A N 1
ATOM 660 C CA . LYS A 1 84 ? -3.008 -5.333 -2.884 1.00 92.44 84 LYS A CA 1
ATOM 661 C C . LYS A 1 84 ? -3.720 -4.759 -4.109 1.00 92.44 84 LYS A C 1
ATOM 663 O O . LYS A 1 84 ? -3.060 -4.477 -5.104 1.00 92.44 84 LYS A O 1
ATOM 668 N N . GLU A 1 85 ? -5.030 -4.548 -4.021 1.00 92.81 85 GLU A N 1
ATOM 669 C CA . GLU A 1 85 ? -5.832 -3.979 -5.106 1.00 92.81 85 GLU A CA 1
ATOM 670 C C . GLU A 1 85 ? -5.355 -2.571 -5.476 1.00 92.81 85 GLU A C 1
ATOM 672 O O . GLU A 1 85 ? -5.187 -2.256 -6.652 1.00 92.81 85 GLU A O 1
ATOM 677 N N . TYR A 1 86 ? -5.043 -1.738 -4.481 1.00 90.62 86 TYR A N 1
ATOM 678 C CA . TYR A 1 86 ? -4.431 -0.434 -4.712 1.00 90.62 86 TYR A CA 1
ATOM 679 C C . TYR A 1 86 ? -3.117 -0.545 -5.500 1.00 90.62 86 TYR A C 1
ATOM 681 O O . TYR A 1 86 ? -2.933 0.168 -6.487 1.00 90.62 86 TYR A O 1
ATOM 689 N N . PHE A 1 87 ? -2.214 -1.452 -5.115 1.00 91.00 87 PHE A N 1
ATOM 690 C CA . PHE A 1 87 ? -0.953 -1.649 -5.833 1.00 91.00 87 PHE A CA 1
ATOM 691 C C . PHE A 1 87 ? -1.154 -2.154 -7.262 1.00 91.00 87 PHE A C 1
ATOM 693 O O . PHE A 1 87 ? -0.500 -1.655 -8.180 1.00 91.00 87 PHE A O 1
ATOM 700 N N . ASP A 1 88 ? -2.062 -3.109 -7.462 1.00 93.56 88 ASP A N 1
ATOM 701 C CA . ASP A 1 88 ? -2.399 -3.621 -8.789 1.00 93.56 88 ASP A CA 1
ATOM 702 C C . ASP A 1 88 ? -2.942 -2.498 -9.691 1.00 93.56 88 ASP A C 1
ATOM 704 O O . ASP A 1 88 ? -2.453 -2.338 -10.813 1.00 93.56 88 ASP A O 1
ATOM 708 N N . ASN A 1 89 ? -3.833 -1.654 -9.161 1.00 94.25 89 ASN A N 1
ATOM 709 C CA . ASN A 1 89 ? -4.378 -0.489 -9.860 1.00 94.25 89 ASN A CA 1
ATOM 710 C C . ASN A 1 89 ? -3.298 0.544 -10.217 1.00 94.25 89 ASN A C 1
ATOM 712 O O . ASN A 1 89 ? -3.266 1.044 -11.338 1.00 94.25 89 ASN A O 1
ATOM 716 N N . VAL A 1 90 ? -2.380 0.868 -9.298 1.00 94.50 90 VAL A N 1
ATOM 717 C CA . VAL A 1 90 ? -1.286 1.818 -9.585 1.00 94.50 90 VAL A CA 1
ATOM 718 C C . VAL A 1 90 ? -0.396 1.302 -10.718 1.00 94.50 90 VAL A C 1
ATOM 720 O O . VAL A 1 90 ? 0.018 2.081 -11.580 1.00 94.50 90 VAL A O 1
ATOM 723 N N . LEU A 1 91 ? -0.098 -0.000 -10.740 1.00 95.62 91 LEU A N 1
ATOM 724 C CA . LEU A 1 91 ? 0.693 -0.607 -11.811 1.00 95.62 91 LEU A CA 1
ATOM 725 C C . LEU A 1 91 ? -0.041 -0.595 -13.156 1.00 95.62 91 LEU A C 1
ATOM 727 O O . LEU A 1 91 ? 0.605 -0.368 -14.177 1.00 95.62 91 LEU A O 1
ATOM 731 N N . GLU A 1 92 ? -1.355 -0.817 -13.164 1.00 95.19 92 GLU A N 1
ATOM 732 C CA . GLU A 1 92 ? -2.185 -0.734 -14.372 1.00 95.19 92 GLU A CA 1
ATOM 733 C C . GLU A 1 92 ? -2.234 0.699 -14.920 1.00 95.19 92 GLU A C 1
ATOM 735 O O . GLU A 1 92 ? -1.879 0.931 -16.075 1.00 95.19 92 GLU A O 1
ATOM 740 N N . VAL A 1 93 ? -2.514 1.686 -14.065 1.00 94.69 93 VAL A N 1
ATOM 741 C CA . VAL A 1 93 ? -2.493 3.112 -14.437 1.00 94.69 93 VAL A CA 1
ATOM 742 C C . VAL A 1 93 ? -1.121 3.532 -14.974 1.00 94.69 93 VAL A C 1
ATOM 744 O O . VAL A 1 93 ? -1.025 4.294 -15.941 1.00 94.69 93 VAL A O 1
ATOM 747 N N . LEU A 1 94 ? -0.038 3.043 -14.363 1.00 95.38 94 LEU A N 1
ATOM 748 C CA . LEU A 1 94 ? 1.317 3.315 -14.835 1.00 95.38 94 LEU A CA 1
ATOM 749 C C . LEU A 1 94 ? 1.579 2.691 -16.210 1.00 95.38 94 LEU A C 1
ATOM 751 O O . LEU A 1 94 ? 2.258 3.316 -17.022 1.00 95.38 94 LEU A O 1
ATOM 755 N N . GLU A 1 95 ? 1.071 1.489 -16.472 1.00 95.62 95 GLU A N 1
ATOM 756 C CA . GLU A 1 95 ? 1.189 0.840 -17.779 1.00 95.62 95 GLU A CA 1
ATOM 757 C C . GLU A 1 95 ? 0.436 1.625 -18.861 1.00 95.62 95 GLU A C 1
ATOM 759 O O . GLU A 1 95 ? 1.001 1.881 -19.925 1.00 95.62 95 GLU A O 1
ATOM 764 N N . ASP A 1 96 ? -0.775 2.100 -18.565 1.00 94.50 96 ASP A N 1
ATOM 765 C CA . ASP A 1 96 ? -1.575 2.904 -19.494 1.00 94.50 96 ASP A CA 1
ATOM 766 C C . ASP A 1 96 ? -0.916 4.255 -19.812 1.00 94.50 96 ASP A C 1
ATOM 768 O O . ASP A 1 96 ? -0.858 4.690 -20.966 1.00 94.50 96 ASP A O 1
ATOM 772 N N . TYR A 1 97 ? -0.376 4.930 -18.793 1.00 91.56 97 TYR A N 1
ATOM 773 C CA . TYR A 1 97 ? 0.288 6.226 -18.950 1.00 91.56 97 TYR A CA 1
ATOM 774 C C . TYR A 1 97 ? 1.705 6.113 -19.548 1.00 91.56 97 TYR A C 1
ATOM 776 O O . TYR A 1 97 ? 2.146 6.982 -20.314 1.00 91.56 97 TYR A O 1
ATOM 784 N N . LYS A 1 98 ? 2.450 5.058 -19.195 1.00 93.44 98 LYS A N 1
ATOM 785 C CA . LYS A 1 98 ? 3.818 4.762 -19.650 1.00 93.44 9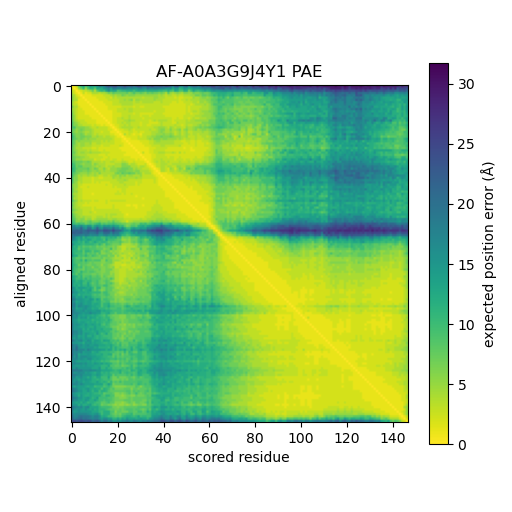8 LYS A CA 1
ATOM 786 C C . LYS A 1 98 ? 3.950 3.269 -19.984 1.00 93.44 98 LYS A C 1
ATOM 788 O O . LYS A 1 98 ? 4.445 2.499 -19.155 1.00 93.44 98 LYS A O 1
ATOM 793 N N . PRO A 1 99 ? 3.628 2.876 -21.228 1.00 93.56 99 PRO A N 1
ATOM 794 C CA . PRO A 1 99 ? 3.693 1.482 -21.647 1.00 93.56 99 PRO A CA 1
ATOM 795 C C . PRO A 1 99 ? 5.050 0.833 -21.359 1.00 93.56 99 PRO A C 1
ATOM 797 O O . PRO A 1 99 ? 6.113 1.390 -21.656 1.00 93.56 99 PRO A O 1
ATOM 800 N N . GLY A 1 100 ? 5.002 -0.359 -20.776 1.00 92.88 100 GLY A N 1
ATOM 801 C CA . GLY A 1 100 ? 6.132 -1.160 -20.337 1.00 92.88 100 GLY A CA 1
ATOM 802 C C . GLY A 1 100 ? 6.605 -0.883 -18.910 1.00 92.88 100 GLY A C 1
ATOM 803 O O . GLY A 1 100 ? 7.352 -1.705 -18.382 1.00 92.88 100 GLY A O 1
ATOM 804 N N . TYR A 1 101 ? 6.235 0.230 -18.268 1.00 96.69 101 TYR A N 1
ATOM 805 C CA . TYR A 1 101 ? 6.718 0.543 -16.915 1.00 96.69 101 TYR A CA 1
ATOM 806 C C . TYR A 1 101 ? 5.969 -0.237 -15.836 1.00 96.69 101 TYR A C 1
ATOM 808 O O . TYR A 1 101 ? 6.618 -0.802 -14.953 1.00 96.69 101 TYR A O 1
ATOM 816 N N . GLY A 1 102 ? 4.639 -0.313 -15.919 1.00 96.25 102 GLY A N 1
ATOM 817 C CA . GLY A 1 102 ? 3.834 -1.100 -14.986 1.00 96.25 102 GLY A CA 1
ATOM 818 C C . GLY A 1 102 ? 4.195 -2.580 -15.073 1.00 96.25 102 GLY A C 1
ATOM 819 O O . GLY A 1 102 ? 4.512 -3.215 -14.062 1.00 96.25 102 GLY A O 1
ATOM 820 N N . LYS A 1 103 ? 4.290 -3.106 -16.301 1.00 96.50 103 LYS A N 1
ATOM 821 C CA . LYS A 1 103 ? 4.717 -4.486 -16.559 1.00 96.50 103 LYS A CA 1
ATOM 822 C C . LYS A 1 103 ? 6.144 -4.756 -16.069 1.00 96.50 103 LYS A C 1
ATOM 824 O O . LYS A 1 103 ? 6.387 -5.802 -15.472 1.00 96.50 103 LYS A O 1
ATOM 829 N N . LEU A 1 104 ? 7.083 -3.824 -16.263 1.00 97.12 104 LEU A N 1
ATOM 830 C CA . LEU A 1 104 ? 8.454 -3.952 -15.748 1.00 97.12 104 LEU A CA 1
ATOM 831 C C . LEU A 1 104 ? 8.477 -4.111 -14.229 1.00 97.12 104 LEU A C 1
ATOM 833 O O . LEU A 1 104 ? 9.177 -4.989 -13.723 1.00 97.12 104 LEU A O 1
ATOM 837 N N . LEU A 1 105 ? 7.745 -3.259 -13.504 1.00 97.06 105 LEU A N 1
ATOM 838 C CA . LEU A 1 105 ? 7.717 -3.303 -12.044 1.00 97.06 105 LEU A CA 1
ATOM 839 C C . LEU A 1 105 ? 7.039 -4.576 -11.532 1.00 97.06 105 LEU A C 1
ATOM 841 O O . LEU A 1 105 ? 7.573 -5.196 -10.613 1.00 97.06 105 LEU A O 1
ATOM 845 N N . ARG A 1 106 ? 5.938 -5.010 -12.162 1.00 96.94 106 ARG A N 1
ATOM 846 C CA . ARG A 1 106 ? 5.265 -6.277 -11.834 1.00 96.94 106 ARG A CA 1
ATOM 847 C C . ARG A 1 106 ? 6.223 -7.463 -11.967 1.00 96.94 106 ARG A C 1
ATOM 849 O O . ARG A 1 106 ? 6.468 -8.161 -10.988 1.00 96.94 106 ARG A O 1
ATOM 856 N N . LEU A 1 107 ? 6.850 -7.623 -13.133 1.00 97.25 107 LEU A N 1
ATOM 857 C CA . LEU A 1 107 ? 7.781 -8.728 -13.387 1.00 97.25 107 LEU A CA 1
ATOM 858 C C . LEU A 1 107 ? 8.971 -8.710 -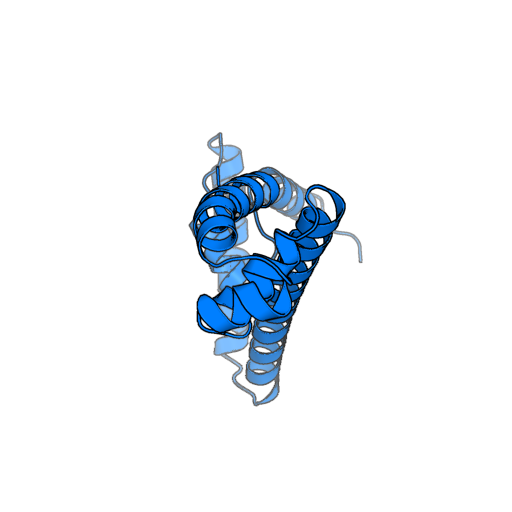12.416 1.00 97.25 107 LEU A C 1
ATOM 860 O O . LEU A 1 107 ? 9.379 -9.750 -11.909 1.00 97.25 107 LEU A O 1
ATOM 864 N N . ARG A 1 108 ? 9.542 -7.529 -12.138 1.00 96.81 108 ARG A N 1
ATOM 865 C CA . ARG A 1 108 ? 10.740 -7.432 -11.295 1.00 96.81 108 ARG A CA 1
ATOM 866 C C . ARG A 1 108 ? 10.457 -7.582 -9.800 1.00 96.81 108 ARG A C 1
ATOM 868 O O . ARG A 1 108 ? 11.314 -8.120 -9.110 1.00 96.81 108 ARG A O 1
ATOM 875 N N . TYR A 1 109 ? 9.347 -7.047 -9.295 1.00 95.25 109 TYR A N 1
ATOM 876 C CA . TYR A 1 109 ? 9.121 -6.891 -7.850 1.00 95.25 109 TYR A CA 1
ATOM 877 C C . TYR A 1 109 ? 7.934 -7.685 -7.304 1.00 95.25 109 TYR A C 1
ATOM 879 O O . TYR A 1 109 ? 7.904 -7.942 -6.106 1.00 95.25 109 TYR A O 1
ATOM 887 N N . VAL A 1 110 ? 6.980 -8.081 -8.151 1.00 93.31 110 VAL A N 1
ATOM 888 C CA . VAL A 1 110 ? 5.853 -8.940 -7.750 1.00 93.31 110 VAL A CA 1
ATOM 889 C C . VAL A 1 110 ? 6.154 -10.399 -8.081 1.00 93.31 110 VAL A C 1
ATOM 891 O O . VAL A 1 110 ? 5.945 -11.274 -7.249 1.00 93.31 110 VAL A O 1
ATOM 894 N N . GLU A 1 111 ? 6.698 -10.655 -9.270 1.00 95.31 111 GLU A N 1
ATOM 895 C CA . GLU A 1 111 ? 7.073 -12.006 -9.721 1.00 95.31 111 GLU A CA 1
ATOM 896 C C . GLU A 1 111 ? 8.544 -12.353 -9.420 1.00 95.31 111 GLU A C 1
ATOM 898 O O . GLU A 1 111 ? 8.985 -13.468 -9.680 1.00 95.31 111 GLU A O 1
ATOM 903 N N . ASP A 1 112 ? 9.301 -11.393 -8.875 1.00 96.12 112 ASP A N 1
ATOM 904 C CA . ASP A 1 112 ? 10.730 -11.485 -8.533 1.00 96.12 112 ASP A CA 1
ATOM 905 C C . ASP A 1 112 ? 11.632 -12.037 -9.653 1.00 96.12 112 ASP A C 1
ATOM 907 O O . ASP A 1 112 ? 12.672 -12.654 -9.415 1.00 96.12 112 ASP A O 1
ATOM 911 N N . LEU A 1 113 ? 11.281 -11.769 -10.913 1.00 97.50 113 LEU A N 1
ATOM 912 C CA . LEU A 1 113 ? 12.099 -12.209 -12.036 1.00 97.50 113 LEU A CA 1
ATOM 913 C C . LEU A 1 113 ? 13.435 -11.451 -12.067 1.00 97.50 113 LEU A C 1
ATOM 915 O O . LEU A 1 113 ? 13.491 -10.238 -11.803 1.00 97.50 113 LEU A O 1
ATOM 919 N N . PRO A 1 114 ? 14.542 -12.115 -12.436 1.00 96.56 114 PRO A N 1
ATOM 920 C CA . PRO A 1 114 ? 15.826 -11.455 -12.588 1.00 96.56 114 PRO A CA 1
ATOM 921 C C . PRO A 1 114 ? 15.801 -10.481 -13.771 1.00 96.56 114 PRO A C 1
ATOM 923 O O . PRO A 1 114 ? 15.127 -10.687 -14.776 1.00 96.56 114 PRO A O 1
ATOM 926 N N . ALA A 1 115 ? 16.618 -9.426 -13.697 1.00 94.06 115 ALA A N 1
ATOM 927 C CA . ALA A 1 115 ? 16.669 -8.354 -14.700 1.00 94.06 115 ALA A CA 1
ATOM 928 C C . ALA A 1 115 ? 16.807 -8.838 -16.159 1.00 94.06 115 ALA A C 1
ATOM 930 O O . ALA A 1 115 ? 16.306 -8.191 -17.077 1.00 94.06 115 ALA A O 1
ATOM 931 N N . GLY A 1 116 ? 17.512 -9.954 -16.380 1.00 95.00 116 GLY A N 1
ATOM 932 C CA . GLY A 1 116 ? 17.653 -10.557 -17.705 1.00 95.00 116 GLY A CA 1
ATOM 933 C C . GLY A 1 116 ? 16.340 -11.132 -18.237 1.00 95.00 116 GLY A C 1
ATOM 934 O O . GLY A 1 116 ? 15.991 -10.867 -19.382 1.00 95.00 116 GLY A O 1
ATOM 935 N N . GLU A 1 117 ? 15.597 -11.854 -17.401 1.00 97.06 117 GLU A N 1
ATOM 936 C CA . GLU A 1 117 ? 14.294 -12.427 -17.754 1.00 97.06 117 GLU A CA 1
ATOM 937 C C . GLU A 1 117 ? 13.248 -11.332 -17.945 1.00 97.06 117 GLU A C 1
ATOM 939 O O . GLU A 1 117 ? 12.551 -11.332 -18.953 1.00 97.06 117 GLU A O 1
ATOM 944 N N . VAL A 1 118 ? 13.236 -10.309 -17.083 1.00 97.44 118 VAL A N 1
ATOM 945 C CA . VAL A 1 118 ? 12.359 -9.139 -17.261 1.00 97.44 118 VAL A CA 1
ATOM 946 C C . VAL A 1 118 ? 12.611 -8.456 -18.609 1.00 97.44 118 VAL A C 1
ATOM 948 O O . VAL A 1 118 ? 11.671 -8.105 -19.319 1.00 97.44 118 VAL A O 1
ATOM 951 N N . ALA A 1 119 ? 13.878 -8.265 -18.989 1.00 96.44 119 ALA A N 1
ATOM 952 C CA . ALA A 1 119 ? 14.217 -7.663 -20.274 1.00 96.44 119 ALA A CA 1
ATOM 953 C C . ALA A 1 119 ? 13.726 -8.530 -21.450 1.00 96.44 119 ALA A C 1
ATOM 955 O O . ALA A 1 119 ? 13.158 -7.994 -22.404 1.00 96.44 119 ALA A O 1
ATOM 956 N N . THR A 1 120 ? 13.876 -9.855 -21.347 1.00 96.81 120 THR A N 1
ATOM 957 C CA . THR A 1 120 ? 13.355 -10.826 -22.322 1.00 96.81 120 THR A CA 1
ATOM 958 C C . THR A 1 120 ? 11.830 -10.748 -22.448 1.00 96.81 120 THR A C 1
ATOM 960 O O . THR A 1 120 ? 11.326 -10.595 -23.559 1.00 96.81 120 THR A O 1
ATOM 963 N N . GLU A 1 121 ? 11.098 -10.759 -21.333 1.00 96.56 121 GLU A N 1
ATOM 964 C CA . GLU A 1 121 ? 9.627 -10.693 -21.294 1.00 96.56 121 GLU A CA 1
ATOM 965 C C . GLU A 1 121 ? 9.063 -9.374 -21.841 1.00 96.56 121 GLU A C 1
ATOM 967 O O . GLU A 1 121 ? 8.008 -9.326 -22.485 1.00 96.56 121 GLU A O 1
ATOM 972 N N . LEU A 1 122 ? 9.791 -8.277 -21.631 1.00 95.38 122 LEU A N 1
ATOM 973 C CA . LEU A 1 122 ? 9.478 -6.968 -22.207 1.00 95.38 122 LEU A CA 1
ATOM 974 C C . LEU A 1 122 ? 9.947 -6.825 -23.663 1.00 95.38 122 LEU A C 1
ATOM 976 O O . LEU A 1 122 ? 9.658 -5.808 -24.292 1.00 95.38 122 LEU A O 1
ATOM 980 N N . LYS A 1 123 ? 10.662 -7.818 -24.208 1.00 96.62 123 LYS A N 1
ATOM 981 C CA . LYS A 1 123 ? 11.286 -7.790 -25.542 1.00 96.62 123 LYS A CA 1
ATOM 982 C C . LYS A 1 123 ? 12.219 -6.588 -25.731 1.00 96.62 123 LYS A C 1
ATOM 984 O O . LYS A 1 123 ? 12.268 -5.974 -26.797 1.00 96.62 123 LYS A O 1
ATOM 989 N N . VAL A 1 124 ? 12.982 -6.253 -24.691 1.00 95.69 124 VAL A N 1
ATOM 990 C CA . VAL A 1 124 ? 13.974 -5.171 -24.694 1.00 95.69 124 VAL A CA 1
ATOM 991 C C . VAL A 1 124 ? 15.360 -5.692 -24.335 1.00 95.69 124 VAL A C 1
ATOM 993 O O . VAL A 1 124 ? 15.534 -6.735 -23.715 1.00 95.69 124 VAL A O 1
ATOM 996 N N . VAL A 1 125 ? 16.393 -4.930 -24.684 1.00 96.25 125 VAL A N 1
ATOM 997 C CA . VAL A 1 125 ? 17.757 -5.232 -24.233 1.00 96.25 125 VAL A CA 1
ATOM 998 C C . VAL A 1 125 ? 17.953 -4.835 -22.766 1.00 96.25 125 VAL A C 1
ATOM 1000 O O . VAL A 1 125 ? 17.383 -3.845 -22.301 1.00 96.25 125 VAL A O 1
ATOM 1003 N N . ARG A 1 126 ? 18.848 -5.533 -22.051 1.00 93.69 126 ARG A N 1
ATOM 1004 C CA . ARG A 1 126 ? 19.156 -5.269 -20.629 1.00 93.69 126 ARG A CA 1
ATOM 1005 C C . ARG A 1 126 ? 19.473 -3.799 -20.337 1.00 93.69 126 ARG A C 1
ATOM 1007 O O . ARG A 1 126 ? 19.012 -3.253 -19.344 1.00 93.69 126 ARG A O 1
ATOM 1014 N N . LYS A 1 127 ? 20.201 -3.122 -21.230 1.00 96.12 127 LYS A N 1
ATOM 1015 C CA . LYS A 1 127 ? 20.519 -1.689 -21.094 1.00 96.12 127 LYS A CA 1
ATOM 1016 C C . LYS A 1 127 ? 19.265 -0.803 -21.066 1.00 96.12 127 LYS A C 1
ATOM 1018 O O . LYS A 1 127 ? 19.238 0.200 -20.356 1.00 96.12 127 LYS A O 1
ATOM 1023 N N . THR A 1 128 ? 18.232 -1.160 -21.830 1.00 95.44 128 THR A N 1
ATOM 1024 C CA . THR A 1 128 ? 16.949 -0.448 -21.832 1.00 95.44 128 THR A CA 1
ATOM 1025 C C . THR A 1 128 ? 16.208 -0.682 -20.522 1.00 95.44 128 THR A C 1
ATOM 1027 O O . THR A 1 128 ? 15.767 0.297 -19.927 1.00 95.44 128 THR A O 1
ATOM 1030 N N . PHE A 1 129 ? 16.163 -1.927 -20.031 1.00 95.44 129 PHE A N 1
ATOM 1031 C CA . PHE A 1 129 ? 15.612 -2.252 -18.710 1.00 95.44 129 PHE A CA 1
ATOM 1032 C C . PHE A 1 129 ? 16.278 -1.430 -17.595 1.00 95.44 129 PHE A C 1
ATOM 1034 O O . PHE A 1 129 ? 15.582 -0.741 -16.856 1.00 95.44 129 PHE A O 1
ATOM 1041 N N . GLU A 1 130 ? 17.615 -1.417 -17.514 1.00 95.50 130 GLU A N 1
ATOM 1042 C CA . GLU A 1 130 ? 18.341 -0.685 -16.458 1.00 95.50 130 GLU A CA 1
ATOM 1043 C C . GLU A 1 130 ? 18.073 0.828 -16.507 1.00 95.50 130 GLU A C 1
ATOM 1045 O O . GLU A 1 130 ? 18.054 1.497 -15.477 1.00 95.50 130 GLU A O 1
ATOM 1050 N N . ARG A 1 131 ? 17.822 1.380 -17.701 1.00 96.50 131 ARG A N 1
ATOM 1051 C CA . ARG A 1 131 ? 17.447 2.791 -17.878 1.00 96.50 131 ARG A CA 1
ATOM 1052 C C . ARG A 1 131 ? 15.987 3.062 -17.513 1.00 96.50 131 ARG A C 1
ATOM 1054 O O . ARG A 1 131 ? 15.670 4.162 -17.065 1.00 96.50 131 ARG A O 1
ATOM 1061 N N . TRP A 1 132 ? 15.093 2.116 -17.782 1.00 97.06 132 TRP A N 1
ATOM 1062 C CA . TRP A 1 132 ? 13.661 2.248 -17.513 1.00 97.06 132 TRP A CA 1
ATOM 1063 C C . TRP A 1 132 ? 13.332 2.025 -16.045 1.00 97.06 132 TRP A C 1
ATOM 1065 O O . TRP A 1 132 ? 12.551 2.794 -15.504 1.00 97.06 132 TRP A O 1
ATOM 1075 N N . ARG A 1 133 ? 13.980 1.069 -15.372 1.00 97.00 133 ARG A N 1
ATOM 1076 C CA . ARG A 1 133 ? 13.737 0.739 -13.960 1.00 97.00 133 ARG A CA 1
ATOM 1077 C C . ARG A 1 133 ? 13.689 1.962 -13.029 1.00 97.00 133 ARG A C 1
ATOM 1079 O O . ARG A 1 133 ? 12.669 2.134 -12.369 1.00 97.00 133 ARG A O 1
ATOM 1086 N N . PRO A 1 134 ? 14.712 2.840 -12.961 1.00 96.94 134 PRO A N 1
ATOM 1087 C CA . PRO A 1 134 ? 14.654 4.005 -12.076 1.00 96.94 134 PRO A CA 1
ATOM 1088 C C . PRO A 1 134 ? 13.554 5.002 -12.469 1.00 96.94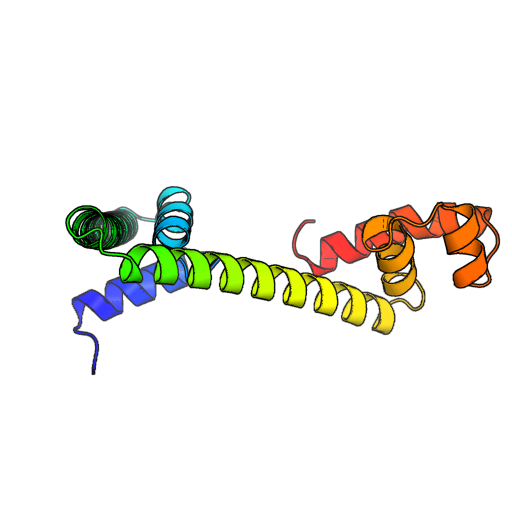 134 PRO A C 1
ATOM 1090 O O . PRO A 1 134 ? 12.996 5.661 -11.601 1.00 96.94 134 PRO A O 1
ATOM 1093 N N . LYS A 1 135 ? 13.203 5.097 -13.759 1.00 97.00 135 LYS A N 1
ATOM 1094 C CA . LYS A 1 135 ? 12.114 5.966 -14.230 1.00 97.00 135 LYS A CA 1
ATOM 1095 C C . LYS A 1 135 ? 10.745 5.404 -13.865 1.00 97.00 135 LYS A C 1
ATOM 1097 O O . LYS A 1 135 ? 9.890 6.156 -13.427 1.00 97.00 135 LYS A O 1
ATOM 1102 N N . ALA A 1 136 ? 10.559 4.096 -14.018 1.00 96.44 136 ALA A N 1
ATOM 1103 C CA . ALA A 1 136 ? 9.340 3.407 -13.624 1.00 96.44 136 ALA A CA 1
ATOM 1104 C C . ALA A 1 136 ? 9.100 3.551 -12.116 1.00 96.44 136 ALA A C 1
ATOM 1106 O O . ALA A 1 136 ? 8.002 3.909 -11.716 1.00 96.44 136 ALA A O 1
ATOM 1107 N N . LEU A 1 137 ? 10.144 3.380 -11.294 1.00 96.31 137 LEU A N 1
ATOM 1108 C CA . LEU A 1 137 ? 10.067 3.608 -9.846 1.00 96.31 137 LEU A CA 1
ATOM 1109 C C . LEU A 1 137 ? 9.702 5.057 -9.495 1.00 96.31 137 LEU A C 1
ATOM 1111 O O . LEU A 1 137 ? 8.901 5.283 -8.594 1.00 96.31 137 LEU A O 1
ATOM 1115 N N . TYR A 1 138 ? 10.267 6.033 -10.208 1.00 95.88 138 TYR A N 1
ATOM 1116 C CA . TYR A 1 138 ? 9.949 7.445 -9.999 1.00 95.88 138 TYR A CA 1
ATOM 1117 C C . TYR A 1 138 ? 8.487 7.774 -10.340 1.00 95.88 138 TYR A C 1
ATOM 1119 O O . TYR A 1 138 ? 7.797 8.409 -9.547 1.00 95.88 138 TYR A O 1
ATOM 1127 N N . GLU A 1 139 ? 7.995 7.320 -11.496 1.00 94.88 139 GLU A N 1
ATOM 1128 C CA . GLU A 1 139 ? 6.599 7.546 -11.898 1.00 94.88 139 GLU A CA 1
ATOM 1129 C C . GLU A 1 139 ? 5.621 6.808 -10.976 1.00 94.88 139 GLU A C 1
ATOM 1131 O O . GLU A 1 139 ? 4.596 7.370 -10.598 1.00 94.88 139 GLU A O 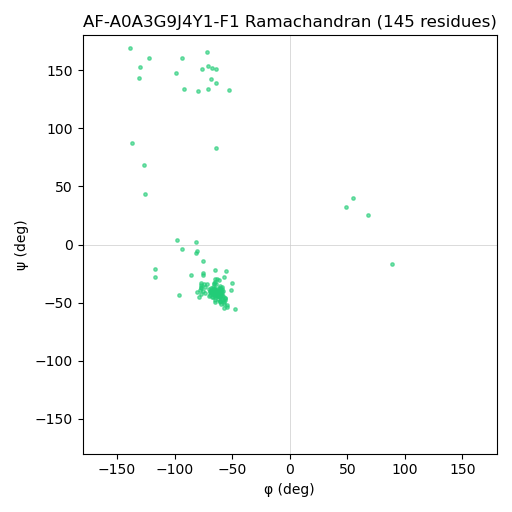1
ATOM 1136 N N . TYR A 1 140 ? 5.966 5.590 -10.548 1.00 94.44 140 TYR A N 1
ATOM 1137 C CA . TYR A 1 140 ? 5.206 4.849 -9.546 1.00 94.44 140 TYR A CA 1
ATOM 1138 C C . TYR A 1 140 ? 5.068 5.649 -8.248 1.00 94.44 140 TYR A C 1
ATOM 1140 O O . TYR A 1 140 ? 3.948 5.873 -7.800 1.00 94.44 140 TYR A O 1
ATOM 1148 N N . ALA A 1 141 ? 6.181 6.158 -7.701 1.00 93.19 141 ALA A N 1
ATOM 1149 C CA . ALA A 1 141 ? 6.174 6.957 -6.475 1.00 93.19 141 ALA A CA 1
ATOM 1150 C C . ALA A 1 141 ? 5.295 8.212 -6.599 1.00 93.19 141 ALA A C 1
ATOM 1152 O O . ALA A 1 141 ? 4.593 8.575 -5.657 1.00 93.19 141 ALA A O 1
ATOM 1153 N N . LYS A 1 142 ? 5.300 8.854 -7.771 1.00 91.81 142 LYS A N 1
ATOM 1154 C CA . LYS A 1 142 ? 4.470 10.027 -8.052 1.00 91.81 142 LYS A CA 1
ATOM 1155 C C . LYS A 1 142 ? 2.976 9.689 -8.081 1.00 91.81 142 LYS A C 1
ATOM 1157 O O . LYS A 1 142 ? 2.181 10.419 -7.498 1.00 91.81 142 LYS A O 1
ATOM 1162 N N . ILE A 1 143 ? 2.591 8.598 -8.749 1.00 89.50 143 ILE A N 1
ATOM 1163 C CA . ILE A 1 143 ? 1.186 8.157 -8.831 1.00 89.50 143 ILE A CA 1
ATOM 1164 C C . ILE A 1 143 ? 0.685 7.707 -7.456 1.00 89.50 143 ILE A C 1
ATOM 1166 O O . ILE A 1 143 ? -0.452 7.986 -7.088 1.00 89.50 143 ILE A O 1
ATOM 1170 N N . SER A 1 144 ? 1.545 7.062 -6.670 1.00 87.12 144 SER A N 1
ATOM 1171 C CA . SER A 1 144 ? 1.192 6.560 -5.347 1.00 87.12 144 SER A CA 1
ATOM 1172 C C . SER A 1 144 ? 1.242 7.612 -4.230 1.00 87.12 144 SER A C 1
ATOM 1174 O O . SER A 1 144 ? 1.073 7.262 -3.066 1.00 87.12 144 SER A O 1
ATOM 1176 N N . GLY A 1 145 ? 1.552 8.877 -4.541 1.00 83.31 145 GLY A N 1
ATOM 1177 C CA . GLY A 1 145 ? 1.664 9.950 -3.543 1.00 83.31 145 GLY A CA 1
ATOM 1178 C C . GLY A 1 145 ? 2.845 9.805 -2.572 1.00 83.31 145 GLY A C 1
ATOM 1179 O O . GLY A 1 145 ? 2.783 10.304 -1.454 1.00 83.31 145 GLY A O 1
ATOM 1180 N N . MET A 1 146 ? 3.912 9.110 -2.978 1.00 75.38 146 MET A N 1
ATOM 1181 C CA . MET A 1 146 ? 5.132 8.890 -2.185 1.00 75.38 146 MET A CA 1
ATOM 1182 C C . MET A 1 146 ? 6.274 9.871 -2.529 1.00 75.38 146 MET A C 1
ATOM 1184 O O . MET A 1 146 ? 7.380 9.703 -2.014 1.00 75.38 146 MET A O 1
ATOM 1188 N N . SER A 1 147 ? 6.041 10.849 -3.419 1.00 53.75 147 SER A N 1
ATOM 1189 C CA . SER A 1 147 ? 7.050 11.805 -3.920 1.00 53.75 147 SER A CA 1
ATOM 1190 C C . SER A 1 147 ? 6.907 13.210 -3.356 1.00 53.75 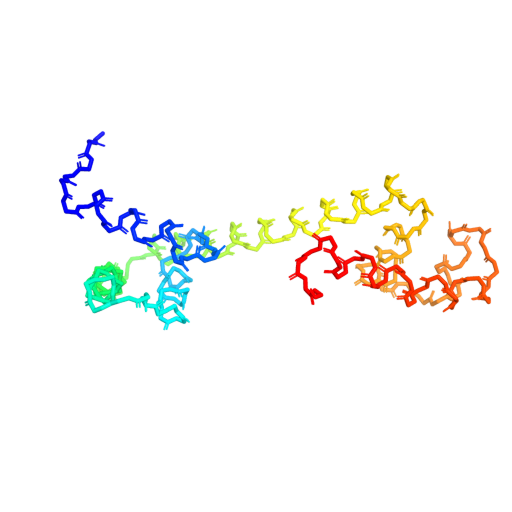147 SER A C 1
ATOM 1192 O O . SER A 1 147 ? 5.762 13.712 -3.421 1.00 53.75 147 SER A O 1
#

Mean predicted a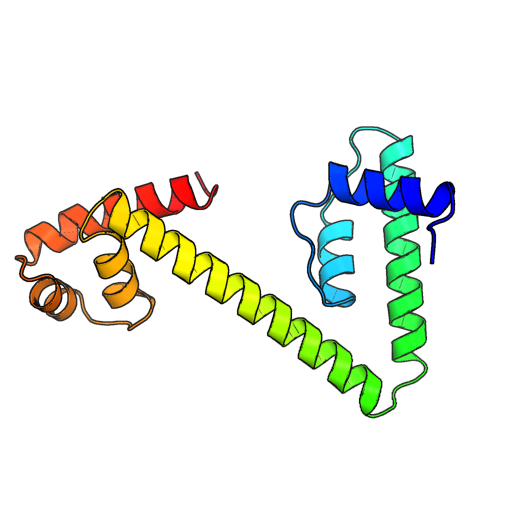ligned error: 7.97 Å

Secondary structure (DSSP, 8-state):
-PPPHHHHHHHHHHHHH-S---SSHHHHHHHHHH---SSHHHHHHHHHHHHHHHHHHHHHHTT--HHHHHHHHHHHHHHHHHHHHHHHHHHHHHHHHSTTHHHHHIIIIIS---HHHHHHHTT--HHHHHHHHHHHHHHHHHHTT--

Solvent-accessible surface area (backbone atoms only — not comparable to full-atom values): 8231 Å² total; per-residue (Å²): 136,84,74,51,80,66,54,49,51,40,50,51,50,46,66,74,61,51,92,70,83,56,73,20,69,69,53,39,44,52,52,54,70,77,47,77,48,95,45,79,66,49,35,50,41,51,51,50,50,44,54,52,45,50,51,52,52,50,59,49,66,76,54,77,45,79,61,60,60,50,50,48,52,49,24,49,49,51,45,50,49,53,52,50,52,50,52,53,49,52,33,50,54,37,24,74,76,40,76,61,34,19,58,50,49,42,37,44,71,74,68,61,38,53,68,66,55,41,12,56,78,70,73,44,54,56,72,55,43,67,62,42,50,65,52,35,53,50,53,48,31,54,76,72,69,73,107

Foldseek 3Di:
DDDDPLRVVLVVLCVVWFPDDQQALVVSLVRLVVTADPDPVSNVSSVVVNVVSVVVVVVLVVVDDPVSVVSNVVSVVVRVVVVVVVLLVLLVVLCVVPPLLSQLCCVCPVVVHDLCVSCVVSVHDSVVSVVSPVVSVVSSCVSVVND

Sequence (147 aa):
MYLNKREQRLETAAHAYLTKYPAGTKAQLGEVITTSGADPEDEKLLQELRGKIEKVIEARTGNIGDYDSVIERISELQDLEQQKEYFDNVLEVLEDYKPGYGKLLRLRYVEDLPAGEVATELKVVRKTFERWRPKALYEYAKISGMS